Protein AF-A0A813E3N7-F1 (afdb_monomer)

Radius of gyration: 24.08 Å; Cα contacts (8 Å, |Δi|>4): 148; chains: 1; bounding box: 84×29×66 Å

InterPro domains:
  IPR002213 UDP-glucuronosyl/UDP-glucosyltransferase [PF00201] (11-100)
  IPR002213 UDP-glucuronosyl/UDP-glucosyltransferase [cd03784] (9-122)
  IPR050271 UDP-glycosyltransferase [PTHR48043] (10-117)

Secondary structure (DSSP, 8-state):
------GGG----S---HHHHHHSTT---EEE---HHHHHHHTTT--EEE---STTHHHHHHHHHHTTSEEE--GGG--HHHHHHHHHHHHH-HHHHHHHHHHHHHHHHT-HHHHHHHHHHHHHTT-----TT--TTSTTTHHHHHHH-S------------------

Solvent-accessible surface area (backbone atoms only — not comparable to full-atom values): 10375 Å² total; per-residue (Å²): 130,88,73,89,70,70,62,91,79,61,8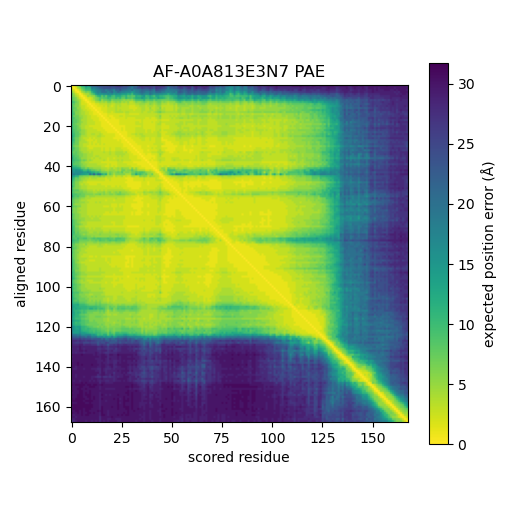4,90,69,98,75,73,70,56,71,67,53,61,70,36,84,83,58,69,63,46,79,41,48,27,52,68,66,61,49,61,59,39,28,65,44,33,22,36,41,26,38,40,82,60,80,67,12,49,62,44,38,52,52,34,38,77,61,43,26,30,49,76,49,57,62,93,71,66,44,75,64,60,51,51,54,52,50,52,47,58,73,68,42,64,62,21,40,52,36,9,38,54,48,28,54,55,55,64,69,66,50,57,68,68,47,51,52,50,54,50,51,31,60,76,71,70,44,83,74,76,73,80,84,65,69,84,83,46,88,79,54,60,65,54,58,68,72,74,56,84,81,80,82,78,74,86,75,83,77,80,79,76,85,78,79,91,79,136

Nearest PDB structures (foldseek):
  2o6l-assembly1_B  TM=9.716E-01  e=4.466E-08  Homo sapiens
  7yf5-assembly1_B  TM=9.693E-01  e=1.115E-07  Homo sapiens
  7yf5-assembly1_A  TM=9.691E-01  e=1.424E-07  Homo sapiens
  8h5d-assembly1_A  TM=9.158E-01  e=2.087E-06  Bacillus subtilis
  7vm0-assembly1_A  TM=8.581E-01  e=1.847E-06  Bacillus subtilis

Sequence (168 aa):
ALEVVDASRFHLVDWAPQKDILASPAVKAIVYHGGFNGICEALQAKPLLLVPIEGDQFVNADNAVMKGVALQVNRDRFSAHEVAEKMQRLLSEPRFAEAAKLMQESIMSTGGAPKSVQVIKASILGQSYAKSCLNPASPRWSAFWAYVSPRISCERRARKKTLVSPSN

Foldseek 3Di:
DPPPDDCVPDDDDPDDPLLVVLPDPPDAADEEQQDPVSVLSCLLQHAYEHEHDDDCSVVSQVVCVVLLQYDYDYPVPDDPVVVVVRVCCRRPPCSNSVSSNVSSVVVVVVVPPVVVVVVVVCVVVVNPDPPPPDPVPDPPCVVVCVVPDDDPPPDDDPPPPDDDDDDD

pLDDT: mean 78.33, std 23.19, range [29.25, 97.81]

Mean predicted aligned error: 12.87 Å

Organism: Polarella glacialis (NCBI:txid89957)

Structure (mmCIF, N/CA/C/O backbone):
data_AF-A0A813E3N7-F1
#
_entry.id   AF-A0A813E3N7-F1
#
loop_
_atom_site.group_PDB
_atom_site.id
_atom_site.type_symbol
_atom_site.label_atom_id
_atom_site.label_alt_id
_atom_site.label_comp_id
_atom_site.label_asym_id
_atom_site.label_entity_id
_atom_site.label_seq_id
_atom_site.pdbx_PDB_ins_code
_atom_site.Cartn_x
_atom_site.Cartn_y
_atom_site.Cartn_z
_atom_site.occupancy
_atom_site.B_iso_or_equiv
_atom_site.auth_seq_id
_atom_site.auth_comp_id
_atom_site.auth_asym_id
_atom_site.auth_atom_id
_atom_site.pdbx_PDB_model_num
ATOM 1 N N . ALA A 1 1 ? 22.614 -2.102 -20.299 1.00 41.25 1 ALA A N 1
ATOM 2 C CA . ALA A 1 1 ? 23.557 -2.618 -19.289 1.00 41.25 1 ALA A CA 1
ATOM 3 C C . ALA A 1 1 ? 22.907 -2.434 -17.926 1.00 41.25 1 ALA A C 1
ATOM 5 O O . ALA A 1 1 ? 22.287 -1.397 -17.732 1.00 41.25 1 ALA A O 1
ATOM 6 N N . LEU A 1 2 ? 22.962 -3.430 -17.038 1.00 51.44 2 LEU A N 1
ATOM 7 C CA . LEU A 1 2 ? 22.573 -3.228 -15.640 1.00 51.44 2 LEU A CA 1
ATOM 8 C C . LEU A 1 2 ? 23.611 -2.279 -15.036 1.00 51.44 2 LEU A C 1
ATOM 10 O O . LEU A 1 2 ? 24.783 -2.639 -14.946 1.00 51.44 2 LEU A O 1
ATOM 14 N N . GLU A 1 3 ? 23.211 -1.044 -14.743 1.00 66.75 3 GLU A N 1
ATOM 15 C CA . GLU A 1 3 ? 24.078 -0.090 -14.055 1.00 66.75 3 GLU A CA 1
ATOM 16 C C . GLU A 1 3 ? 24.463 -0.654 -12.685 1.00 66.75 3 GLU A C 1
ATOM 18 O O . GLU A 1 3 ? 23.649 -1.282 -12.004 1.00 66.75 3 GLU A O 1
ATOM 23 N N . VAL A 1 4 ? 25.720 -0.450 -12.287 1.00 66.81 4 VAL A N 1
ATOM 24 C CA . VAL A 1 4 ? 26.189 -0.813 -10.949 1.00 66.81 4 VAL A CA 1
ATOM 25 C C . VAL A 1 4 ? 25.469 0.094 -9.958 1.00 66.81 4 VAL A C 1
ATOM 27 O O . VAL A 1 4 ? 25.779 1.278 -9.847 1.00 66.81 4 VAL A O 1
ATOM 30 N N . VAL A 1 5 ? 24.468 -0.454 -9.272 1.00 73.94 5 VAL A N 1
ATOM 31 C CA . VAL A 1 5 ? 23.709 0.285 -8.266 1.00 73.94 5 VAL A CA 1
ATOM 32 C C . VAL A 1 5 ? 24.508 0.314 -6.966 1.00 73.94 5 VAL A C 1
ATOM 34 O O . VAL A 1 5 ? 25.021 -0.708 -6.515 1.00 73.94 5 VAL A O 1
ATOM 37 N N . ASP A 1 6 ? 24.615 1.494 -6.366 1.00 82.31 6 ASP A N 1
ATOM 38 C CA . ASP A 1 6 ? 25.269 1.709 -5.078 1.00 82.31 6 ASP A CA 1
ATOM 39 C C . ASP A 1 6 ? 24.575 0.893 -3.972 1.00 82.31 6 ASP A C 1
ATOM 41 O O . ASP A 1 6 ? 23.467 1.214 -3.533 1.00 82.31 6 ASP A O 1
ATOM 45 N N . ALA A 1 7 ? 25.240 -0.179 -3.532 1.00 79.25 7 ALA A N 1
ATOM 46 C CA . ALA A 1 7 ? 24.715 -1.127 -2.554 1.00 79.25 7 ALA A CA 1
ATOM 47 C C . ALA A 1 7 ? 24.421 -0.487 -1.187 1.00 79.25 7 ALA A C 1
ATOM 49 O O . ALA A 1 7 ? 23.589 -1.007 -0.449 1.00 79.25 7 ALA A O 1
ATOM 50 N N . SER A 1 8 ? 25.030 0.663 -0.862 1.00 86.69 8 SER A N 1
ATOM 51 C CA . SER A 1 8 ? 24.773 1.373 0.400 1.00 86.69 8 SER A CA 1
ATOM 52 C C . SER A 1 8 ? 23.343 1.917 0.518 1.00 86.69 8 SER A C 1
ATOM 54 O O . SER A 1 8 ? 22.912 2.299 1.603 1.00 86.69 8 SER A O 1
ATOM 56 N N . ARG A 1 9 ? 22.589 1.920 -0.591 1.00 86.56 9 ARG A N 1
ATOM 57 C CA . ARG A 1 9 ? 21.194 2.376 -0.674 1.00 86.56 9 ARG A CA 1
ATOM 58 C C . ARG A 1 9 ? 20.173 1.272 -0.412 1.00 86.56 9 ARG A C 1
ATOM 60 O O . ARG A 1 9 ? 18.981 1.567 -0.331 1.00 86.56 9 ARG A O 1
ATOM 67 N N . PHE A 1 10 ? 20.617 0.021 -0.298 1.00 89.94 10 PHE A N 1
ATOM 68 C CA . PHE A 1 10 ? 19.754 -1.129 -0.058 1.00 89.94 10 PHE A CA 1
ATOM 69 C C . PHE A 1 10 ? 20.068 -1.738 1.301 1.00 89.94 10 PHE A C 1
ATOM 71 O O . PHE A 1 10 ? 21.193 -2.144 1.579 1.00 89.94 10 PHE A O 1
ATOM 78 N N . HIS A 1 11 ? 19.040 -1.843 2.135 1.00 89.81 11 HIS A N 1
ATOM 79 C CA . HIS A 1 11 ? 19.134 -2.489 3.434 1.00 89.81 11 HIS A CA 1
ATOM 80 C C . HIS A 1 11 ? 18.275 -3.747 3.406 1.00 89.81 11 HIS A C 1
ATOM 82 O O . HIS A 1 11 ? 17.049 -3.660 3.325 1.00 89.81 11 HIS A O 1
ATOM 88 N N . LEU A 1 12 ? 18.921 -4.911 3.453 1.00 92.56 12 LEU A N 1
ATOM 89 C CA . LEU A 1 12 ? 18.239 -6.177 3.681 1.00 92.56 12 LEU A CA 1
ATOM 90 C C . LEU A 1 12 ? 18.219 -6.438 5.184 1.00 92.56 12 LEU A C 1
ATOM 92 O O . LEU A 1 12 ? 19.266 -6.456 5.828 1.00 92.56 12 LEU A O 1
ATOM 96 N N . VAL A 1 13 ? 17.023 -6.601 5.733 1.00 93.31 13 VAL A N 1
ATOM 97 C CA . VAL A 1 13 ? 16.802 -6.841 7.157 1.00 93.31 13 VAL A CA 1
ATOM 98 C C . VAL A 1 13 ? 15.780 -7.956 7.317 1.00 93.31 13 VAL A C 1
ATOM 100 O O . VAL A 1 13 ? 14.851 -8.055 6.516 1.00 93.31 13 VAL A O 1
ATOM 103 N N . ASP A 1 14 ? 15.925 -8.764 8.364 1.00 95.56 14 ASP A N 1
ATOM 104 C CA . ASP A 1 14 ? 14.958 -9.825 8.673 1.00 95.56 14 ASP A CA 1
ATOM 105 C C . ASP A 1 14 ? 13.611 -9.246 9.116 1.00 95.56 14 ASP A C 1
ATOM 107 O O . ASP A 1 14 ? 12.545 -9.799 8.843 1.00 95.56 14 ASP A O 1
ATOM 111 N N . TRP A 1 15 ? 13.659 -8.104 9.803 1.00 95.00 15 TRP A N 1
ATOM 112 C CA . TRP A 1 15 ? 12.485 -7.387 10.266 1.00 95.00 15 TRP A CA 1
ATOM 113 C C . TRP A 1 15 ? 12.738 -5.882 10.280 1.00 95.00 15 TRP A C 1
ATOM 115 O O . TRP A 1 15 ? 13.823 -5.421 10.637 1.00 95.00 15 TRP A O 1
ATOM 125 N N . ALA A 1 16 ? 11.713 -5.115 9.919 1.00 91.19 16 ALA A N 1
ATOM 126 C CA . ALA A 1 16 ? 11.739 -3.662 9.931 1.00 91.19 16 ALA A CA 1
ATOM 127 C C . ALA A 1 16 ? 10.503 -3.118 10.663 1.00 91.19 16 ALA A C 1
ATOM 129 O O . ALA A 1 16 ? 9.407 -3.658 10.473 1.00 91.19 16 ALA A O 1
ATOM 130 N N . PRO A 1 17 ? 10.627 -2.024 11.438 1.00 91.75 17 PRO A N 1
ATOM 131 C CA . PRO A 1 17 ? 9.487 -1.361 12.062 1.00 91.75 17 PRO A CA 1
ATOM 132 C C . PRO A 1 17 ? 8.677 -0.608 10.998 1.00 91.75 17 PRO A C 1
ATOM 134 O O . PRO A 1 17 ? 8.778 0.610 10.855 1.00 91.75 17 PRO A O 1
ATOM 137 N N . GLN A 1 18 ? 7.882 -1.350 10.215 1.00 89.75 18 GLN A N 1
ATOM 138 C CA . GLN A 1 18 ? 7.173 -0.850 9.032 1.00 89.75 18 GLN A CA 1
ATOM 139 C C . GLN A 1 18 ? 6.410 0.440 9.339 1.00 89.75 18 GLN A C 1
ATOM 141 O O . GLN A 1 18 ? 6.600 1.438 8.655 1.00 89.75 18 GLN A O 1
ATOM 146 N N . LYS A 1 19 ? 5.612 0.460 10.408 1.00 88.88 19 LYS A N 1
ATOM 147 C CA . LYS A 1 19 ? 4.823 1.632 10.799 1.00 88.88 19 LYS A CA 1
ATOM 148 C C . LYS A 1 19 ? 5.671 2.897 11.002 1.00 88.88 19 LYS A C 1
ATOM 150 O O . LYS A 1 19 ? 5.279 3.962 10.530 1.00 88.88 19 LYS A O 1
ATOM 155 N N . ASP A 1 20 ? 6.828 2.779 11.648 1.00 90.56 20 ASP A N 1
ATOM 156 C CA . ASP A 1 20 ? 7.712 3.920 11.922 1.00 90.56 20 ASP A CA 1
ATOM 157 C C . ASP A 1 20 ? 8.407 4.401 10.644 1.00 90.56 20 ASP A C 1
ATOM 159 O O . ASP A 1 20 ? 8.529 5.603 10.401 1.00 90.56 20 ASP A O 1
ATOM 163 N N . ILE A 1 21 ? 8.789 3.465 9.771 1.00 91.38 21 ILE A N 1
ATOM 164 C CA . ILE A 1 21 ? 9.332 3.778 8.445 1.00 91.38 21 ILE A CA 1
ATOM 165 C C . ILE A 1 21 ? 8.287 4.526 7.613 1.00 91.38 21 ILE A C 1
ATOM 167 O O . ILE A 1 21 ? 8.593 5.558 7.019 1.00 91.38 21 ILE A O 1
ATOM 171 N N . LEU A 1 22 ? 7.040 4.052 7.603 1.00 90.25 22 LEU A N 1
ATOM 172 C CA . LEU A 1 22 ? 5.950 4.662 6.840 1.00 90.25 22 LEU A CA 1
ATOM 173 C C . LEU A 1 22 ? 5.536 6.039 7.369 1.00 90.25 22 LEU A C 1
ATOM 175 O O . LEU A 1 22 ? 5.117 6.887 6.577 1.00 90.25 22 LEU A O 1
ATOM 179 N N . ALA A 1 23 ? 5.713 6.289 8.668 1.00 88.88 23 ALA A N 1
ATOM 180 C CA . ALA A 1 23 ? 5.512 7.605 9.269 1.00 88.88 23 ALA A CA 1
ATOM 181 C C . ALA A 1 23 ? 6.528 8.647 8.764 1.00 88.88 23 ALA A C 1
ATOM 183 O O . ALA A 1 23 ? 6.273 9.852 8.841 1.00 88.88 23 ALA A O 1
ATOM 184 N N . SER A 1 24 ? 7.664 8.214 8.207 1.00 90.44 24 SER A N 1
ATOM 185 C CA . SER A 1 24 ? 8.668 9.127 7.674 1.00 90.44 24 SER A CA 1
ATOM 186 C C . SER A 1 24 ? 8.169 9.880 6.425 1.00 90.44 24 SER A C 1
ATOM 188 O O . SER A 1 24 ? 7.657 9.279 5.468 1.00 90.44 24 SER A O 1
ATOM 190 N N . PRO A 1 25 ? 8.379 11.208 6.341 1.00 89.44 25 PRO A N 1
ATOM 191 C CA . PRO A 1 25 ? 8.085 11.980 5.133 1.00 89.44 25 PRO A CA 1
ATOM 192 C C . PRO A 1 25 ? 9.021 11.635 3.961 1.00 89.44 25 PRO A C 1
ATOM 194 O O . PRO A 1 25 ? 8.712 11.977 2.812 1.00 89.44 25 PRO A O 1
ATOM 197 N N . ALA A 1 26 ? 10.145 10.958 4.232 1.00 91.12 26 ALA A N 1
ATOM 198 C CA . ALA A 1 26 ? 11.090 10.505 3.216 1.00 91.12 26 ALA A CA 1
ATOM 199 C C . ALA A 1 26 ? 10.521 9.365 2.357 1.00 91.12 26 ALA A C 1
ATOM 201 O O . ALA A 1 26 ? 10.832 9.289 1.170 1.00 91.12 26 ALA A O 1
ATOM 202 N N . VAL A 1 27 ? 9.638 8.526 2.911 1.00 92.19 27 VAL A N 1
ATOM 203 C CA . VAL A 1 27 ? 8.974 7.460 2.149 1.00 92.19 27 VAL A CA 1
ATOM 204 C C . VAL A 1 27 ? 7.966 8.080 1.187 1.00 92.19 27 VAL A C 1
ATOM 206 O O . VAL A 1 27 ? 7.102 8.857 1.600 1.00 92.19 27 VAL A O 1
ATOM 209 N N . LYS A 1 28 ? 8.073 7.753 -0.103 1.00 91.81 28 LYS A N 1
ATOM 210 C CA . LYS A 1 28 ? 7.201 8.307 -1.155 1.00 91.81 28 LYS A CA 1
ATOM 211 C C . LYS A 1 28 ? 6.226 7.296 -1.742 1.00 91.81 28 LYS A C 1
ATOM 213 O O . LYS A 1 28 ? 5.142 7.687 -2.150 1.00 91.81 28 LYS A O 1
ATOM 218 N N . ALA A 1 29 ? 6.594 6.024 -1.759 1.00 92.94 29 ALA A N 1
ATOM 219 C CA . ALA A 1 29 ? 5.772 4.925 -2.242 1.00 92.94 29 ALA A CA 1
ATOM 220 C C . ALA A 1 29 ? 6.268 3.620 -1.613 1.00 92.94 29 ALA A C 1
ATOM 222 O O . ALA A 1 29 ? 7.377 3.573 -1.073 1.00 92.94 29 ALA A O 1
ATOM 223 N N . ILE A 1 30 ? 5.446 2.576 -1.682 1.00 93.69 30 ILE A N 1
ATOM 224 C CA . ILE A 1 30 ? 5.754 1.262 -1.111 1.00 93.69 30 ILE A CA 1
ATOM 225 C C . ILE A 1 30 ? 5.485 0.199 -2.169 1.00 93.69 30 ILE A C 1
ATOM 227 O O . ILE A 1 30 ? 4.424 0.207 -2.791 1.00 93.69 30 ILE A O 1
ATOM 231 N N . VAL A 1 31 ? 6.418 -0.737 -2.332 1.00 94.88 31 VAL A N 1
ATOM 232 C CA . VAL A 1 31 ? 6.186 -1.976 -3.084 1.00 94.88 31 VAL A CA 1
ATOM 233 C C . VAL A 1 31 ? 5.791 -3.062 -2.087 1.00 94.88 31 VAL A C 1
ATOM 235 O O . VAL A 1 31 ? 6.511 -3.282 -1.115 1.00 94.88 31 VAL A O 1
ATOM 238 N N . TYR A 1 32 ? 4.640 -3.707 -2.275 1.00 94.81 32 TYR A N 1
ATOM 239 C CA . TYR A 1 32 ? 4.074 -4.598 -1.261 1.00 94.81 32 TYR A CA 1
ATOM 240 C C . TYR A 1 32 ? 3.276 -5.759 -1.848 1.00 94.81 32 TYR A C 1
ATOM 242 O O . TYR A 1 32 ? 2.647 -5.631 -2.888 1.00 94.81 32 TYR A O 1
ATOM 250 N N . HIS A 1 33 ? 3.232 -6.889 -1.147 1.00 94.94 33 HIS A N 1
ATOM 251 C CA . HIS A 1 33 ? 2.519 -8.083 -1.611 1.00 94.94 33 HIS A CA 1
ATOM 252 C C . HIS A 1 33 ? 0.982 -7.977 -1.575 1.00 94.94 33 HIS A C 1
ATOM 254 O O . HIS A 1 33 ? 0.301 -8.773 -2.198 1.00 94.94 33 HIS A O 1
ATOM 260 N N . GLY A 1 34 ? 0.408 -7.004 -0.862 1.00 93.19 34 GLY A N 1
ATOM 261 C CA . GLY A 1 34 ? -1.046 -6.793 -0.833 1.00 93.19 34 GLY A CA 1
ATOM 262 C C . GLY A 1 34 ? -1.793 -7.427 0.347 1.00 93.19 34 GLY A C 1
ATOM 263 O O . GLY A 1 34 ? -3.018 -7.529 0.311 1.00 93.19 34 GLY A O 1
ATOM 264 N N . GLY A 1 35 ? -1.094 -7.814 1.418 1.00 94.56 35 GLY A N 1
ATOM 265 C CA . GLY A 1 35 ? -1.742 -8.156 2.687 1.00 94.56 35 GLY A CA 1
ATOM 266 C C . GLY A 1 35 ? -2.564 -6.984 3.250 1.00 94.56 35 GLY A C 1
ATOM 267 O O . GLY A 1 35 ? -2.133 -5.829 3.223 1.00 94.56 35 GLY A O 1
ATOM 268 N N . PHE A 1 36 ? -3.754 -7.260 3.786 1.00 91.50 36 PHE A N 1
ATOM 269 C CA . PHE A 1 36 ? -4.702 -6.203 4.161 1.00 91.50 36 PHE A CA 1
ATOM 270 C C . PHE A 1 36 ? -4.164 -5.232 5.228 1.00 91.50 36 PHE A C 1
ATOM 272 O O . PHE A 1 36 ? -4.350 -4.019 5.114 1.00 91.50 36 PHE A O 1
ATOM 279 N N . ASN A 1 37 ? -3.443 -5.741 6.232 1.00 89.75 37 ASN A N 1
ATOM 280 C CA . ASN A 1 37 ? -2.884 -4.913 7.307 1.00 89.75 37 ASN A CA 1
ATOM 281 C C . ASN A 1 37 ? -1.852 -3.913 6.777 1.00 89.75 37 ASN A C 1
ATOM 283 O O . ASN A 1 37 ? -1.942 -2.725 7.073 1.00 89.75 37 ASN A O 1
ATOM 287 N N . GLY A 1 38 ? -0.915 -4.369 5.940 1.00 88.00 38 GLY A N 1
ATOM 288 C CA . GLY A 1 38 ? 0.088 -3.477 5.363 1.00 88.00 38 GLY A CA 1
ATOM 289 C C . GLY A 1 38 ? -0.505 -2.484 4.371 1.00 88.00 38 GLY A C 1
ATOM 290 O O . GLY A 1 38 ? -0.056 -1.346 4.332 1.00 88.00 38 GLY A O 1
ATOM 291 N N . ILE A 1 39 ? -1.565 -2.854 3.641 1.00 91.19 39 ILE A N 1
ATOM 292 C CA . ILE A 1 39 ? -2.338 -1.885 2.852 1.00 91.19 39 ILE A CA 1
ATOM 293 C C . ILE A 1 39 ? -2.943 -0.816 3.771 1.00 91.19 39 ILE A C 1
ATOM 295 O O . ILE A 1 39 ? -2.786 0.367 3.495 1.00 91.19 39 ILE A O 1
ATOM 299 N N . CYS A 1 40 ? -3.585 -1.193 4.880 1.00 88.81 40 CYS A N 1
ATOM 300 C CA . CYS A 1 40 ? -4.155 -0.228 5.828 1.00 88.81 40 CYS A CA 1
ATOM 301 C C . CYS A 1 40 ? -3.097 0.701 6.447 1.00 88.81 40 CYS A C 1
ATOM 303 O O . CYS A 1 40 ? -3.362 1.883 6.659 1.00 88.81 40 CYS A O 1
ATOM 305 N N . GLU A 1 41 ? -1.901 0.185 6.732 1.00 87.38 41 GLU A N 1
ATOM 306 C CA . GLU A 1 41 ? -0.777 0.978 7.237 1.00 87.38 41 GLU A CA 1
ATOM 307 C C . GLU A 1 41 ? -0.200 1.913 6.167 1.00 87.38 41 GLU A C 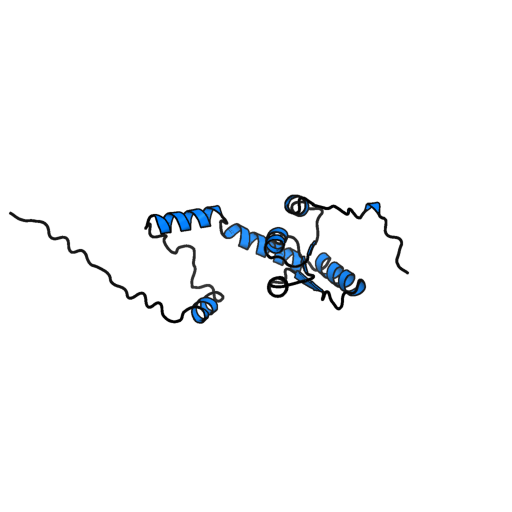1
ATOM 309 O O . GLU A 1 41 ? 0.001 3.094 6.431 1.00 87.38 41 GLU A O 1
ATOM 314 N N . ALA A 1 42 ? 0.002 1.422 4.945 1.00 83.44 42 ALA A N 1
ATOM 315 C CA . ALA A 1 42 ? 0.465 2.206 3.801 1.00 83.44 42 ALA A CA 1
ATOM 316 C C . ALA A 1 42 ? -0.495 3.335 3.425 1.00 83.44 42 ALA A C 1
ATOM 318 O O . ALA A 1 42 ? -0.078 4.459 3.140 1.00 83.44 42 ALA A O 1
ATOM 319 N N . LEU A 1 43 ? -1.795 3.052 3.502 1.00 80.06 43 LEU A N 1
ATOM 320 C CA . LEU A 1 43 ? -2.865 4.017 3.291 1.00 80.06 43 LEU A CA 1
ATOM 321 C C . LEU A 1 43 ? -2.906 5.126 4.341 1.00 80.06 43 LEU A C 1
ATOM 323 O O . LEU A 1 43 ? -3.728 6.028 4.222 1.00 80.06 43 LEU A O 1
ATOM 327 N N . GLN A 1 44 ? -1.977 5.157 5.298 1.00 72.75 44 GLN A N 1
ATOM 328 C CA . GLN A 1 44 ? -1.639 6.357 6.063 1.00 72.75 44 GLN A CA 1
ATOM 329 C C . GLN A 1 44 ? -0.856 7.383 5.208 1.00 72.75 44 GLN A C 1
ATOM 331 O O . GLN A 1 44 ? 0.109 7.984 5.674 1.00 72.75 44 GLN A O 1
ATOM 336 N N . ALA A 1 45 ? -1.337 7.620 3.980 1.00 72.81 45 ALA A N 1
ATOM 337 C CA . ALA A 1 45 ? -0.902 8.604 2.983 1.00 72.81 45 ALA A CA 1
ATOM 338 C C . ALA A 1 45 ? 0.246 8.235 2.023 1.00 72.81 45 ALA A C 1
ATOM 340 O O . ALA A 1 45 ? 0.843 9.141 1.437 1.00 72.81 45 ALA A O 1
ATOM 341 N N . LYS A 1 46 ? 0.549 6.951 1.791 1.00 89.94 46 LYS A N 1
ATOM 342 C CA . LYS A 1 46 ? 1.516 6.541 0.754 1.00 89.94 46 LYS A CA 1
ATOM 343 C C . LYS A 1 46 ? 0.839 5.708 -0.346 1.00 89.94 46 LYS A C 1
ATOM 345 O O . LYS A 1 46 ? 0.093 4.783 -0.027 1.00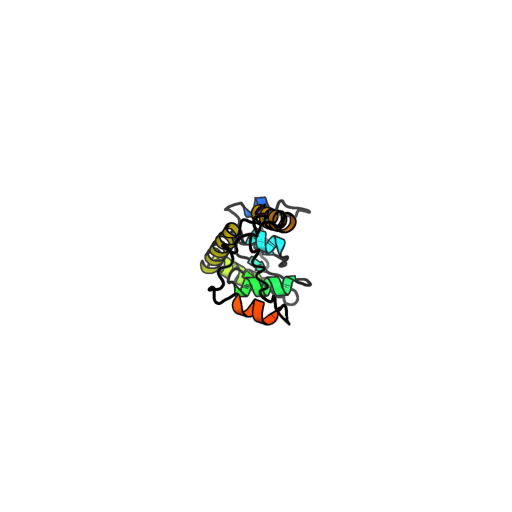 89.94 46 LYS A O 1
ATOM 350 N N . PRO A 1 47 ? 1.094 5.999 -1.633 1.00 94.56 47 PRO A N 1
ATOM 351 C CA . PRO A 1 47 ? 0.625 5.160 -2.725 1.00 94.56 47 PRO A CA 1
ATOM 352 C C . PRO A 1 47 ? 1.395 3.831 -2.804 1.00 94.56 47 PRO A C 1
ATOM 354 O O . PRO A 1 47 ? 2.527 3.710 -2.323 1.00 94.56 47 PRO A O 1
ATOM 357 N N . LEU A 1 48 ? 0.767 2.834 -3.430 1.00 96.12 48 LEU A N 1
ATOM 358 C CA . LEU A 1 48 ? 1.202 1.435 -3.406 1.00 96.12 48 LEU A CA 1
ATOM 359 C C . LEU A 1 48 ? 1.507 0.884 -4.806 1.00 96.12 48 LEU A C 1
ATOM 361 O O . LEU A 1 48 ? 0.718 1.042 -5.735 1.00 96.12 48 LEU A O 1
ATOM 365 N N . LEU A 1 49 ? 2.609 0.148 -4.936 1.00 97.25 49 LEU A N 1
ATOM 366 C CA . LEU A 1 49 ? 2.817 -0.809 -6.019 1.00 97.25 49 LEU A CA 1
ATOM 367 C C . LEU A 1 49 ? 2.612 -2.217 -5.466 1.00 97.25 49 LEU A C 1
ATOM 369 O O . LEU A 1 49 ? 3.395 -2.689 -4.645 1.00 97.25 49 LEU A O 1
ATOM 373 N N . LEU A 1 50 ? 1.552 -2.885 -5.896 1.00 97.31 50 LEU A N 1
ATOM 374 C CA . LEU A 1 50 ? 1.164 -4.180 -5.361 1.00 97.31 50 LEU A CA 1
ATOM 375 C C . LEU A 1 50 ? 1.684 -5.324 -6.227 1.00 97.31 50 LEU A C 1
ATOM 377 O O . LEU A 1 50 ? 1.558 -5.293 -7.448 1.00 97.31 50 LEU A O 1
ATOM 381 N N . VAL A 1 51 ? 2.243 -6.346 -5.583 1.00 97.12 51 VAL A N 1
ATOM 382 C CA . VAL A 1 51 ? 2.726 -7.580 -6.217 1.00 97.12 51 VAL A CA 1
ATOM 383 C C . VAL A 1 51 ? 2.081 -8.781 -5.514 1.00 97.12 51 VAL A C 1
ATOM 385 O O . VAL A 1 51 ? 2.731 -9.417 -4.684 1.00 97.12 51 VAL A O 1
ATOM 388 N N . PRO A 1 52 ? 0.792 -9.069 -5.780 1.00 96.56 52 PRO A N 1
ATOM 389 C CA . PRO A 1 52 ? 0.078 -10.176 -5.149 1.00 96.56 52 PRO A CA 1
ATOM 390 C C . PRO A 1 52 ? 0.774 -11.519 -5.350 1.00 96.56 52 PRO A C 1
ATOM 392 O O . PRO A 1 52 ? 1.239 -11.830 -6.449 1.00 96.56 52 PRO A O 1
ATOM 395 N N . ILE A 1 53 ? 0.833 -12.316 -4.284 1.00 94.69 53 ILE A N 1
ATOM 396 C CA . ILE A 1 53 ? 1.476 -13.634 -4.277 1.00 94.69 53 ILE A CA 1
ATOM 397 C C . ILE A 1 53 ? 0.429 -14.733 -4.096 1.00 94.69 53 ILE A C 1
ATOM 399 O O . ILE A 1 53 ? 0.469 -15.727 -4.821 1.00 94.69 53 ILE A O 1
ATOM 403 N N . GLU A 1 54 ? -0.492 -14.562 -3.146 1.00 92.88 54 GLU A N 1
ATOM 404 C CA . GLU A 1 54 ? -1.393 -15.626 -2.697 1.00 92.88 54 GLU A CA 1
ATOM 405 C C . GLU A 1 54 ? -2.722 -15.096 -2.132 1.00 92.88 54 GLU A C 1
ATOM 407 O O . GLU A 1 54 ? -2.783 -14.027 -1.527 1.00 92.88 54 GLU A O 1
ATOM 412 N N . GLY A 1 55 ? -3.784 -15.894 -2.275 1.00 94.94 55 GLY A N 1
ATOM 413 C CA . GLY A 1 55 ? -4.984 -15.781 -1.448 1.00 94.94 55 GLY A CA 1
ATOM 414 C C . GLY A 1 55 ? -5.757 -14.476 -1.632 1.00 94.94 55 GLY A C 1
ATOM 415 O O . GLY A 1 55 ? -6.118 -14.092 -2.744 1.00 94.94 55 GLY A O 1
ATOM 416 N N . ASP A 1 56 ? -6.049 -13.802 -0.524 1.00 95.50 56 ASP A N 1
ATOM 417 C CA . ASP A 1 56 ? -6.833 -12.564 -0.492 1.00 95.50 56 ASP A CA 1
ATOM 418 C C . ASP A 1 56 ? -6.072 -11.346 -1.043 1.00 95.50 56 ASP A C 1
ATOM 420 O O . ASP A 1 56 ? -6.685 -10.326 -1.366 1.00 95.50 56 ASP A O 1
ATOM 424 N N . GLN A 1 57 ? -4.752 -11.453 -1.219 1.00 96.75 57 GLN A N 1
ATOM 425 C CA . GLN A 1 57 ? -3.895 -10.372 -1.710 1.00 96.75 57 GLN A CA 1
ATOM 426 C C . GLN A 1 57 ? -4.321 -9.871 -3.093 1.00 96.75 57 GLN A C 1
ATOM 428 O O . GLN A 1 57 ? -4.241 -8.672 -3.358 1.00 96.75 57 GLN A O 1
ATOM 433 N N . PHE A 1 58 ? -4.819 -10.760 -3.958 1.00 96.69 58 PHE A N 1
ATOM 434 C CA . PHE A 1 58 ? -5.325 -10.395 -5.284 1.00 96.69 58 PHE A CA 1
ATOM 435 C C . PHE A 1 58 ? -6.556 -9.487 -5.182 1.00 96.69 58 PHE A C 1
ATOM 437 O O . PHE A 1 58 ? -6.590 -8.410 -5.771 1.00 96.69 58 PHE A O 1
ATOM 444 N N . VAL A 1 59 ? -7.528 -9.867 -4.348 1.00 97.38 59 VAL A N 1
ATOM 445 C CA . VAL A 1 59 ? -8.751 -9.081 -4.121 1.00 97.38 59 VAL A CA 1
ATOM 446 C C . VAL A 1 59 ? -8.423 -7.747 -3.452 1.00 97.38 59 VAL A C 1
ATOM 448 O O . VAL A 1 59 ? -8.981 -6.706 -3.806 1.00 97.38 59 VAL A O 1
ATOM 451 N N . ASN A 1 60 ? -7.501 -7.751 -2.492 1.00 96.50 60 ASN A N 1
ATOM 452 C CA . ASN A 1 60 ? -7.039 -6.533 -1.839 1.00 96.50 60 ASN A CA 1
ATOM 453 C C . ASN A 1 60 ? -6.359 -5.584 -2.838 1.00 96.50 60 ASN A C 1
ATOM 455 O O . ASN A 1 60 ? -6.603 -4.375 -2.795 1.00 96.50 60 ASN A O 1
ATOM 459 N N . ALA A 1 61 ? -5.556 -6.121 -3.760 1.00 96.69 61 ALA A N 1
ATOM 460 C CA . ALA A 1 61 ? -4.895 -5.334 -4.789 1.00 96.69 61 ALA A CA 1
ATOM 461 C C . ALA A 1 61 ? -5.869 -4.746 -5.806 1.00 96.69 61 ALA A C 1
ATOM 463 O O . ALA A 1 61 ? -5.813 -3.540 -6.052 1.00 96.69 61 ALA A O 1
ATOM 464 N N . ASP A 1 62 ? -6.817 -5.536 -6.306 1.00 97.31 62 ASP A N 1
ATOM 465 C CA . ASP A 1 62 ? -7.862 -5.039 -7.201 1.00 97.31 62 ASP A CA 1
ATOM 466 C C . ASP A 1 62 ? -8.673 -3.924 -6.531 1.00 97.31 62 ASP A C 1
ATOM 468 O O . ASP A 1 62 ? -8.919 -2.875 -7.127 1.00 97.31 62 ASP A O 1
ATOM 472 N N . ASN A 1 63 ? -9.025 -4.091 -5.252 1.00 95.94 63 ASN A N 1
ATOM 473 C CA . ASN A 1 63 ? -9.699 -3.050 -4.481 1.00 95.94 63 ASN A CA 1
ATOM 474 C C . ASN A 1 63 ? -8.860 -1.774 -4.363 1.00 95.94 63 ASN A C 1
ATOM 476 O O . ASN A 1 63 ? -9.392 -0.679 -4.553 1.00 95.94 63 ASN A O 1
ATOM 480 N N . ALA A 1 64 ? -7.564 -1.885 -4.079 1.00 95.56 64 ALA A N 1
ATOM 481 C CA . ALA A 1 64 ? -6.671 -0.734 -3.997 1.00 95.56 64 ALA A CA 1
ATOM 482 C C . ALA A 1 64 ? -6.526 -0.019 -5.358 1.00 95.56 64 ALA A C 1
ATOM 484 O O . ALA A 1 64 ? -6.613 1.210 -5.433 1.00 95.56 64 ALA A O 1
ATOM 485 N N . VAL A 1 65 ? -6.400 -0.772 -6.453 1.00 96.94 65 VAL A N 1
ATOM 486 C CA . VAL A 1 65 ? -6.348 -0.225 -7.818 1.00 96.94 65 VAL A CA 1
ATOM 487 C C . VAL A 1 65 ? -7.660 0.481 -8.172 1.00 96.94 65 VAL A C 1
ATOM 489 O O . VAL A 1 65 ? -7.638 1.630 -8.612 1.00 96.94 65 VAL A 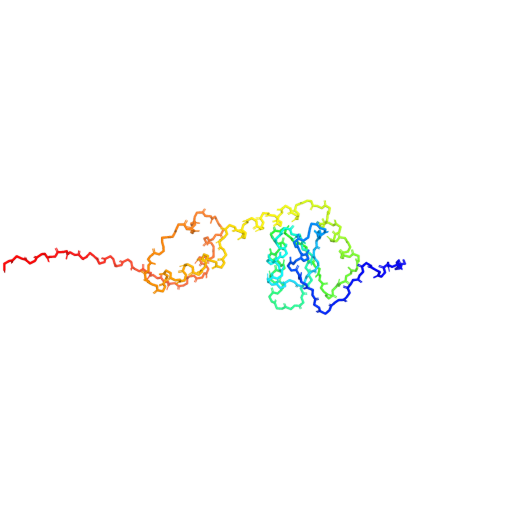O 1
ATOM 492 N N . MET A 1 66 ? -8.814 -0.137 -7.897 1.00 96.75 66 MET A N 1
ATOM 493 C CA . MET A 1 66 ? -10.137 0.467 -8.122 1.00 96.75 66 MET A CA 1
ATOM 494 C C . MET A 1 66 ? -10.351 1.763 -7.331 1.00 96.75 66 MET A C 1
ATOM 496 O O . MET A 1 66 ? -11.140 2.619 -7.729 1.00 96.75 66 MET A O 1
ATOM 500 N N . LYS A 1 67 ? -9.679 1.915 -6.187 1.00 94.00 67 LYS A N 1
ATOM 501 C CA . LYS A 1 67 ? -9.727 3.127 -5.357 1.00 94.00 67 LYS A CA 1
ATOM 502 C C . LYS A 1 67 ? -8.723 4.193 -5.797 1.00 94.00 67 LYS A C 1
ATOM 504 O O . LYS A 1 67 ? -8.736 5.278 -5.226 1.00 94.00 67 LYS A O 1
ATOM 509 N N . GLY A 1 68 ? -7.880 3.904 -6.789 1.00 95.31 68 GLY A N 1
ATOM 510 C CA . GLY A 1 68 ? -6.881 4.835 -7.309 1.00 95.31 68 GLY A CA 1
ATOM 511 C C . GLY A 1 68 ? -5.698 5.071 -6.370 1.00 95.31 68 GLY A C 1
ATOM 512 O O . GLY A 1 68 ? -4.979 6.045 -6.549 1.00 95.31 68 GLY A O 1
ATOM 513 N N . VAL A 1 69 ? -5.492 4.204 -5.375 1.00 95.50 69 VAL A N 1
ATOM 514 C CA . VAL A 1 69 ? -4.394 4.317 -4.392 1.00 95.50 69 VAL A CA 1
ATOM 515 C C . VAL A 1 69 ? -3.185 3.451 -4.755 1.00 95.50 69 VAL A C 1
ATOM 517 O O . VAL A 1 69 ? -2.135 3.554 -4.119 1.00 95.50 69 VAL A O 1
ATOM 520 N N . ALA A 1 70 ? -3.332 2.581 -5.759 1.00 97.00 70 ALA A N 1
ATOM 521 C CA . ALA A 1 70 ? -2.316 1.612 -6.126 1.00 97.00 70 ALA A CA 1
ATOM 522 C C . ALA A 1 70 ? -2.237 1.346 -7.633 1.00 97.00 70 ALA A C 1
ATOM 524 O O . ALA A 1 70 ? -3.213 1.507 -8.369 1.00 97.00 70 ALA A O 1
ATOM 525 N N . LEU A 1 71 ? -1.076 0.851 -8.059 1.00 97.75 71 LEU A N 1
ATOM 526 C CA . LEU A 1 71 ? -0.895 0.070 -9.282 1.00 97.75 71 LEU A CA 1
ATOM 527 C C . LEU A 1 71 ? -0.527 -1.363 -8.890 1.00 97.75 71 LEU A C 1
ATOM 529 O O . LEU A 1 71 ? -0.014 -1.586 -7.798 1.00 97.75 71 LEU A O 1
ATOM 533 N N . GLN A 1 72 ? -0.754 -2.332 -9.775 1.00 96.75 72 GLN A N 1
ATOM 534 C CA . GLN A 1 72 ? -0.394 -3.732 -9.529 1.00 96.75 72 GLN A CA 1
ATOM 535 C C . GLN A 1 72 ? 0.527 -4.285 -10.609 1.00 96.75 72 GLN A C 1
ATOM 537 O O . GLN A 1 72 ? 0.389 -3.895 -11.766 1.00 96.75 72 GLN A O 1
ATOM 542 N N . VAL A 1 73 ? 1.432 -5.195 -10.256 1.00 96.69 73 VAL A N 1
ATOM 543 C CA . VAL A 1 73 ? 2.334 -5.925 -11.163 1.00 96.69 73 VAL A CA 1
ATOM 544 C C . VAL A 1 73 ? 2.069 -7.416 -11.024 1.00 96.69 73 VAL A C 1
ATOM 546 O O . VAL A 1 73 ? 1.879 -7.925 -9.920 1.00 96.69 73 VAL A O 1
ATOM 549 N N . ASN A 1 74 ? 2.060 -8.124 -12.152 1.00 94.12 74 ASN A N 1
ATOM 550 C CA . ASN A 1 74 ? 1.899 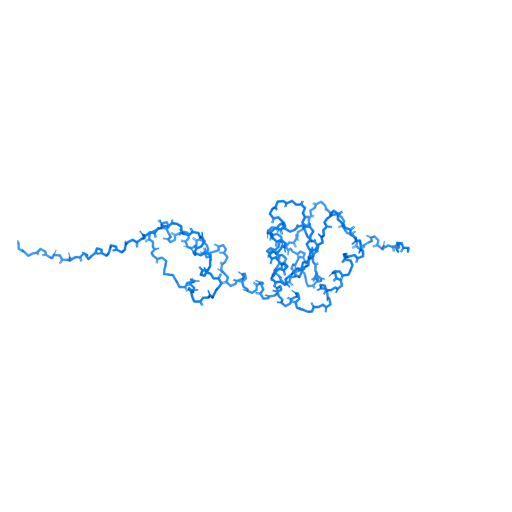-9.570 -12.152 1.00 94.12 74 ASN A CA 1
ATOM 551 C C . ASN A 1 74 ? 3.229 -10.237 -11.767 1.00 94.12 74 ASN A C 1
ATOM 553 O O . ASN A 1 74 ? 4.230 -10.073 -12.463 1.00 94.12 74 ASN A O 1
ATOM 557 N N . ARG A 1 75 ? 3.228 -11.013 -10.679 1.00 92.06 75 ARG A N 1
ATOM 558 C CA . ARG A 1 75 ? 4.412 -11.728 -10.180 1.00 92.06 75 ARG A CA 1
ATOM 559 C C . ARG A 1 75 ? 5.007 -12.692 -11.214 1.00 92.06 75 ARG A C 1
ATOM 561 O O . ARG A 1 75 ? 6.221 -12.756 -11.355 1.00 92.06 75 ARG A O 1
ATOM 568 N N . ASP A 1 76 ? 4.169 -13.424 -11.943 1.00 91.38 76 ASP A N 1
ATOM 569 C CA . ASP A 1 76 ? 4.608 -14.446 -12.905 1.00 91.38 76 ASP A CA 1
ATOM 570 C C . ASP A 1 76 ? 5.109 -13.836 -14.225 1.00 91.38 76 ASP A C 1
ATOM 572 O O . ASP A 1 76 ? 5.778 -14.501 -15.013 1.00 91.38 76 ASP A O 1
ATOM 576 N N . ARG A 1 77 ? 4.800 -12.558 -14.470 1.00 90.12 77 ARG A N 1
ATOM 577 C CA . ARG A 1 77 ? 5.278 -11.775 -15.621 1.00 90.12 77 ARG A CA 1
ATOM 578 C C . ARG A 1 77 ? 6.097 -10.565 -15.179 1.00 90.12 77 ARG A C 1
ATOM 580 O O . ARG A 1 77 ? 6.043 -9.515 -15.812 1.00 90.12 77 ARG A O 1
ATOM 587 N N . PHE A 1 78 ? 6.837 -10.714 -14.085 1.00 88.00 78 PHE A N 1
ATOM 588 C CA . PHE A 1 78 ? 7.578 -9.617 -13.482 1.00 88.00 78 PHE A CA 1
ATOM 589 C C . PHE A 1 78 ? 8.650 -9.069 -14.431 1.00 88.00 78 PHE A C 1
ATOM 591 O O . PHE A 1 78 ? 9.496 -9.807 -14.937 1.00 88.00 78 PHE A O 1
ATOM 598 N N . SER A 1 79 ? 8.643 -7.753 -14.631 1.00 93.12 79 SER A N 1
ATOM 599 C CA . SER A 1 79 ? 9.632 -7.046 -15.440 1.00 93.12 79 SER A CA 1
ATOM 600 C C . SER A 1 79 ? 10.152 -5.825 -14.696 1.00 93.12 79 SER A C 1
ATOM 602 O O . SER A 1 79 ? 9.378 -4.985 -14.238 1.00 93.12 79 SER A O 1
ATOM 604 N N . ALA A 1 80 ? 11.479 -5.682 -14.631 1.00 92.06 80 ALA A N 1
ATOM 605 C CA . ALA A 1 80 ? 12.112 -4.493 -14.060 1.00 92.06 80 ALA A CA 1
ATOM 606 C C . ALA A 1 80 ? 11.666 -3.208 -14.779 1.00 92.06 80 ALA A C 1
ATOM 608 O O . ALA A 1 80 ? 11.495 -2.172 -14.141 1.00 92.06 80 ALA A O 1
ATOM 609 N N . HIS A 1 81 ? 11.424 -3.290 -16.092 1.00 93.81 81 HIS A N 1
ATOM 610 C CA . HIS A 1 81 ? 10.921 -2.170 -16.881 1.00 93.81 81 HIS A CA 1
ATOM 611 C C . HIS A 1 81 ? 9.499 -1.774 -16.463 1.00 93.81 81 HIS A C 1
ATOM 613 O O . HIS A 1 81 ? 9.243 -0.602 -16.208 1.00 93.81 81 HIS A O 1
ATOM 619 N N . GLU A 1 82 ? 8.602 -2.753 -16.312 1.00 95.06 82 GLU A N 1
ATOM 620 C CA . GLU A 1 82 ? 7.221 -2.512 -15.875 1.00 95.06 82 GLU A CA 1
ATOM 621 C C . GLU A 1 8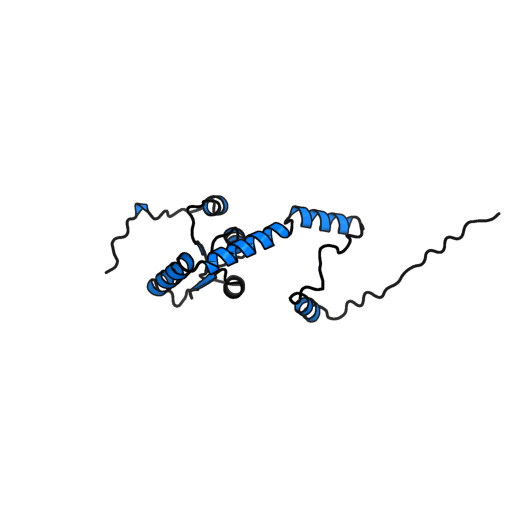2 ? 7.173 -1.910 -14.463 1.00 95.06 82 GLU A C 1
ATOM 623 O O . GLU A 1 82 ? 6.405 -0.984 -14.199 1.00 95.06 82 GLU A O 1
ATOM 628 N N . VAL A 1 83 ? 8.014 -2.408 -13.551 1.00 95.44 83 VAL A N 1
ATOM 629 C CA . VAL A 1 83 ? 8.127 -1.864 -12.192 1.00 95.44 83 VAL A CA 1
ATOM 630 C C . VAL A 1 83 ? 8.624 -0.425 -12.227 1.00 95.44 83 VAL A C 1
ATOM 632 O O . VAL A 1 83 ? 8.024 0.429 -11.580 1.00 95.44 83 VAL A O 1
ATOM 635 N N . ALA A 1 84 ? 9.681 -0.135 -12.990 1.00 95.81 84 ALA A N 1
ATOM 636 C CA . ALA A 1 84 ? 10.221 1.216 -13.109 1.00 95.81 84 ALA A CA 1
ATOM 637 C C . ALA A 1 84 ? 9.181 2.194 -13.678 1.00 95.81 84 ALA A C 1
ATOM 639 O O . ALA A 1 84 ? 8.972 3.262 -13.105 1.00 95.81 84 ALA A O 1
ATOM 640 N N . GLU A 1 85 ? 8.473 1.802 -14.740 1.00 96.88 85 GLU A N 1
ATOM 641 C CA . GLU A 1 85 ? 7.409 2.604 -15.351 1.00 96.88 85 GLU A CA 1
ATOM 642 C C . GLU A 1 85 ? 6.279 2.887 -14.349 1.00 96.88 85 GLU A C 1
ATOM 644 O O . GLU A 1 85 ? 5.876 4.035 -14.145 1.00 96.88 85 GLU A O 1
ATOM 649 N N . LYS A 1 86 ? 5.785 1.854 -13.656 1.00 97.62 86 LYS A N 1
ATOM 650 C CA . LYS A 1 86 ? 4.704 2.010 -12.673 1.00 97.62 86 LYS A CA 1
ATOM 651 C C . LYS A 1 86 ? 5.135 2.823 -11.459 1.00 97.62 86 LYS A C 1
ATOM 653 O O . LYS A 1 86 ? 4.354 3.643 -10.984 1.00 97.62 86 LYS A O 1
ATOM 658 N N . MET A 1 87 ? 6.365 2.654 -10.980 1.00 97.00 87 MET A N 1
ATOM 659 C CA . MET A 1 87 ? 6.911 3.478 -9.900 1.00 97.00 87 MET A CA 1
ATOM 660 C C . MET A 1 87 ? 7.048 4.938 -10.322 1.00 97.00 87 MET A C 1
ATOM 662 O O . MET A 1 87 ? 6.665 5.824 -9.562 1.00 97.00 87 MET A O 1
ATOM 666 N N . GLN A 1 88 ? 7.530 5.203 -11.538 1.00 97.38 88 GLN A N 1
ATOM 667 C CA . GLN A 1 88 ? 7.601 6.560 -12.071 1.00 97.38 88 GLN A CA 1
ATOM 668 C C . GLN A 1 88 ? 6.214 7.204 -12.090 1.00 97.38 88 GLN A C 1
ATOM 670 O O . GLN A 1 88 ? 6.057 8.329 -11.619 1.00 97.38 88 GLN A O 1
ATOM 675 N N . ARG A 1 89 ? 5.194 6.483 -12.561 1.00 97.81 89 ARG A N 1
ATOM 676 C CA . ARG A 1 89 ? 3.800 6.947 -12.549 1.00 97.81 89 ARG A CA 1
ATOM 677 C C . ARG A 1 89 ? 3.269 7.213 -11.141 1.00 97.81 89 ARG A C 1
ATOM 679 O O . ARG A 1 89 ? 2.733 8.289 -10.902 1.00 97.81 89 ARG A O 1
ATOM 686 N N . LEU A 1 90 ? 3.466 6.291 -10.197 1.00 96.31 90 LEU A N 1
ATOM 687 C CA . LEU A 1 90 ? 3.054 6.477 -8.797 1.00 96.31 90 LEU A CA 1
ATOM 688 C C . LEU A 1 90 ? 3.689 7.712 -8.143 1.00 96.31 90 LEU A C 1
ATOM 690 O O . LEU A 1 90 ? 3.044 8.365 -7.329 1.00 96.31 90 LEU A O 1
ATOM 694 N N . LEU A 1 91 ? 4.946 8.015 -8.479 1.00 95.81 91 LEU A N 1
ATOM 695 C CA . LEU A 1 91 ? 5.697 9.128 -7.893 1.00 95.81 91 LEU A CA 1
ATOM 696 C C . LEU A 1 91 ? 5.447 10.473 -8.591 1.00 95.81 91 LEU A C 1
ATOM 698 O O . LEU A 1 91 ? 5.611 11.516 -7.961 1.00 95.81 91 LEU A O 1
ATOM 702 N N . SER A 1 92 ? 5.086 10.458 -9.876 1.00 97.19 92 SER A N 1
ATOM 703 C CA . SER A 1 92 ? 4.900 11.668 -10.692 1.00 97.19 92 SER A CA 1
ATOM 704 C C . SER A 1 92 ? 3.449 12.124 -10.800 1.00 97.19 92 SER A C 1
ATOM 706 O O . SER A 1 92 ? 3.211 13.322 -10.918 1.00 97.19 92 SER A O 1
ATOM 708 N N . GLU A 1 93 ? 2.480 11.208 -10.754 1.00 97.56 93 GLU A N 1
ATOM 709 C CA . GLU A 1 93 ? 1.060 11.534 -10.873 1.00 97.56 93 GLU A CA 1
ATOM 710 C C . GLU A 1 93 ? 0.470 11.845 -9.475 1.00 97.56 93 GLU A C 1
ATOM 712 O O . GLU A 1 93 ? 0.289 10.925 -8.668 1.00 97.56 93 GLU A O 1
ATOM 717 N N . PRO A 1 94 ? 0.093 13.106 -9.163 1.00 95.25 94 PRO A N 1
ATOM 718 C CA . PRO A 1 94 ? -0.335 13.499 -7.811 1.00 95.25 94 PRO A CA 1
ATOM 719 C C . PRO A 1 94 ? -1.578 12.760 -7.310 1.00 95.25 94 PRO A C 1
ATOM 721 O O . PRO A 1 94 ? -1.730 12.532 -6.109 1.00 95.25 94 PRO A O 1
ATOM 724 N N . ARG A 1 95 ? -2.437 12.319 -8.239 1.00 96.00 95 ARG A N 1
ATOM 725 C CA . ARG A 1 95 ? -3.704 11.637 -7.947 1.00 96.00 95 ARG A CA 1
ATOM 726 C C . ARG A 1 95 ? -3.558 10.432 -7.016 1.00 96.00 95 ARG A C 1
ATOM 728 O O . ARG A 1 95 ? -4.470 10.164 -6.243 1.00 96.00 95 ARG A O 1
ATOM 735 N N . PHE A 1 96 ? -2.437 9.707 -7.069 1.00 95.56 96 PHE A N 1
ATOM 736 C CA . PHE A 1 96 ? -2.227 8.537 -6.213 1.00 95.56 96 PHE A CA 1
ATOM 737 C C . PHE A 1 96 ? -1.982 8.946 -4.758 1.00 95.56 96 PHE A C 1
ATOM 739 O O . PHE A 1 96 ? -2.546 8.352 -3.839 1.00 95.56 96 PHE A O 1
ATOM 746 N N . ALA A 1 97 ? -1.178 9.991 -4.545 1.00 92.31 97 ALA A N 1
ATOM 747 C CA . ALA A 1 97 ? -0.931 10.548 -3.220 1.00 92.31 97 ALA A CA 1
ATOM 748 C C . ALA A 1 97 ? -2.192 11.222 -2.652 1.00 92.31 97 ALA A C 1
ATOM 750 O O . ALA A 1 97 ? -2.511 11.047 -1.476 1.00 92.31 97 ALA A O 1
ATOM 751 N N . GLU A 1 98 ? -2.946 11.935 -3.490 1.00 93.94 98 GLU A N 1
ATOM 752 C CA . GLU A 1 98 ? -4.231 12.537 -3.118 1.00 93.94 98 GLU A CA 1
ATOM 753 C C . GLU A 1 98 ? -5.262 11.474 -2.725 1.00 93.94 98 GLU A C 1
ATOM 755 O O . GLU A 1 98 ? -5.878 11.576 -1.664 1.00 93.94 98 GLU A O 1
ATOM 760 N N . ALA A 1 99 ? -5.407 10.409 -3.519 1.00 94.12 99 ALA A N 1
ATOM 761 C CA . ALA A 1 99 ? -6.292 9.294 -3.198 1.00 94.12 99 ALA A CA 1
ATOM 762 C C . ALA A 1 99 ? -5.881 8.597 -1.892 1.00 94.12 99 ALA A C 1
ATOM 764 O O . ALA A 1 99 ? -6.741 8.286 -1.064 1.00 94.12 99 ALA A O 1
ATOM 765 N N . ALA A 1 100 ? -4.578 8.387 -1.672 1.00 92.19 100 ALA A N 1
ATOM 766 C CA . ALA A 1 100 ? -4.068 7.802 -0.434 1.00 92.19 100 ALA A CA 1
ATOM 767 C C . ALA A 1 100 ? -4.377 8.695 0.779 1.00 92.19 100 ALA A C 1
ATOM 769 O O . ALA A 1 100 ? -4.788 8.189 1.822 1.00 92.19 100 ALA A O 1
ATOM 770 N N . LYS A 1 101 ? -4.254 10.020 0.638 1.00 91.44 101 LYS A N 1
ATOM 771 C CA . LYS A 1 101 ? -4.615 10.984 1.685 1.00 91.44 101 LYS A CA 1
ATOM 772 C C . LYS A 1 101 ? -6.117 10.971 1.991 1.00 91.44 101 LYS A C 1
ATOM 774 O O . LYS A 1 101 ? -6.498 10.883 3.154 1.00 91.44 101 LYS A O 1
ATOM 779 N N . LEU A 1 102 ? -6.975 10.979 0.972 1.00 92.12 102 LEU A N 1
ATOM 780 C CA . LEU A 1 102 ? -8.429 10.881 1.161 1.00 92.12 102 LEU A CA 1
ATOM 781 C C . LEU A 1 102 ? -8.824 9.569 1.852 1.00 92.12 102 LEU A C 1
ATOM 783 O O . LEU A 1 102 ? -9.715 9.533 2.704 1.00 92.12 102 LEU A O 1
ATOM 787 N N . MET A 1 103 ? -8.145 8.474 1.506 1.00 90.75 103 MET A N 1
ATOM 788 C CA . MET A 1 103 ? -8.358 7.187 2.154 1.00 90.75 103 MET A CA 1
ATOM 789 C C . MET A 1 103 ? -7.900 7.203 3.615 1.00 90.75 103 MET A C 1
ATOM 791 O O . MET A 1 103 ? -8.635 6.710 4.470 1.00 90.75 103 MET A O 1
ATOM 795 N N . GLN A 1 104 ? -6.754 7.820 3.917 1.00 88.88 104 GLN A N 1
ATOM 796 C CA . GLN A 1 104 ? -6.291 8.035 5.289 1.00 88.88 104 GLN A CA 1
ATOM 797 C C . GLN A 1 104 ? -7.341 8.784 6.113 1.00 88.88 104 GLN A C 1
ATOM 799 O O . GLN A 1 104 ? -7.726 8.320 7.185 1.00 88.88 104 GLN A O 1
ATOM 804 N N . GLU A 1 105 ? -7.829 9.918 5.610 1.00 90.06 105 GLU A N 1
ATOM 805 C CA . GLU A 1 105 ? -8.845 10.735 6.281 1.00 90.06 105 GLU A CA 1
ATOM 806 C C . GLU A 1 105 ? -10.119 9.919 6.543 1.00 90.06 105 GLU A C 1
ATOM 808 O O . GLU A 1 105 ? -10.636 9.899 7.665 1.00 90.06 105 GLU A O 1
ATOM 813 N N . SER A 1 106 ? -10.574 9.155 5.544 1.00 89.44 106 SER A N 1
ATOM 814 C CA . SER A 1 106 ? -11.711 8.248 5.696 1.00 89.44 106 SER A CA 1
ATOM 815 C C . SER A 1 106 ? -11.467 7.190 6.772 1.00 89.44 106 SER A C 1
ATOM 817 O O . SER A 1 106 ? -12.371 6.946 7.569 1.00 89.44 106 SER A O 1
ATOM 819 N N . ILE A 1 107 ? -10.286 6.567 6.824 1.00 86.69 107 ILE A N 1
ATOM 820 C CA . ILE A 1 107 ? -9.948 5.542 7.825 1.00 86.69 107 ILE A CA 1
ATOM 821 C C . ILE A 1 107 ? -9.933 6.158 9.227 1.00 86.69 107 ILE A C 1
ATOM 823 O O . ILE A 1 107 ? -10.572 5.625 10.138 1.00 86.69 107 ILE A O 1
ATOM 827 N N . MET A 1 108 ? -9.281 7.309 9.398 1.00 85.75 108 MET A N 1
ATOM 828 C CA . MET A 1 108 ? -9.191 7.994 10.691 1.00 85.75 108 MET A CA 1
ATOM 829 C C . MET A 1 108 ? -10.565 8.463 11.193 1.00 85.75 108 MET A C 1
ATOM 831 O O . MET A 1 108 ? -10.835 8.407 12.393 1.00 85.75 108 MET A O 1
ATOM 835 N N . SER A 1 109 ? -11.480 8.830 10.288 1.00 89.81 109 SER A N 1
ATOM 836 C CA . SER A 1 109 ? -12.850 9.234 10.645 1.00 89.81 109 SER A CA 1
ATOM 837 C C . SER A 1 109 ? -13.705 8.111 11.258 1.00 89.81 109 SER A C 1
ATOM 839 O O . SER A 1 109 ? -14.716 8.379 11.910 1.00 89.81 109 SER A O 1
ATOM 841 N N . THR A 1 110 ? -13.313 6.841 11.092 1.00 87.50 110 THR A N 1
ATOM 842 C CA . THR A 1 110 ? -14.111 5.693 11.559 1.00 87.50 110 THR A CA 1
ATOM 843 C C . THR A 1 110 ? -14.121 5.526 13.078 1.00 87.50 110 THR A C 1
ATOM 845 O O . THR A 1 110 ? -14.987 4.827 13.603 1.00 87.50 110 THR A O 1
ATOM 848 N N . GLY A 1 111 ? -13.187 6.150 13.805 1.00 86.00 111 GLY A N 1
ATOM 849 C CA . GLY A 1 111 ? -13.034 5.999 15.258 1.00 86.00 111 GLY A CA 1
ATOM 850 C C . GLY A 1 111 ? -12.357 4.694 15.707 1.00 86.00 111 GLY A C 1
ATOM 851 O O . GLY A 1 111 ? -12.177 4.491 16.909 1.00 86.00 111 GLY A O 1
ATOM 852 N N . GLY A 1 112 ? -11.973 3.825 14.763 1.00 88.25 112 GLY A N 1
ATOM 853 C CA . GLY A 1 112 ? -11.091 2.674 14.972 1.00 88.25 112 GLY A CA 1
ATOM 854 C C . GLY A 1 112 ? -11.504 1.695 16.081 1.00 88.25 112 GLY A C 1
ATOM 855 O O . GLY A 1 112 ? -12.687 1.457 16.358 1.00 88.25 112 GLY A O 1
ATOM 856 N N . ALA A 1 113 ? -10.494 1.103 16.725 1.00 89.81 113 ALA A N 1
ATOM 857 C CA . ALA A 1 113 ? -10.681 0.136 17.806 1.00 89.81 113 ALA A CA 1
ATOM 858 C C . ALA A 1 113 ? -11.455 0.703 19.016 1.00 89.81 113 ALA A C 1
ATOM 860 O O . ALA A 1 113 ? -12.369 0.018 19.479 1.00 89.81 113 ALA A O 1
ATOM 861 N N . PRO A 1 114 ? -11.202 1.938 19.507 1.00 92.50 114 PRO A N 1
ATOM 862 C CA . PRO A 1 114 ? -11.953 2.487 20.637 1.00 92.50 114 PRO A CA 1
ATOM 863 C C . PRO A 1 114 ? -13.464 2.531 20.392 1.00 92.50 114 PRO A C 1
ATOM 865 O O . PRO A 1 114 ? -14.240 2.091 21.242 1.00 92.50 114 PRO A O 1
ATOM 868 N N . LYS A 1 115 ? -13.893 2.992 19.210 1.00 90.69 115 LYS A N 1
ATOM 869 C CA . LYS A 1 115 ? -15.317 3.029 18.856 1.00 90.69 115 LYS A CA 1
ATOM 870 C C . LYS A 1 115 ? -15.902 1.627 18.703 1.00 90.69 115 LYS A C 1
ATOM 872 O O . LYS A 1 115 ? -17.007 1.375 19.173 1.00 90.69 115 LYS A O 1
ATOM 877 N N . SER A 1 116 ? -15.141 0.699 18.126 1.00 91.38 116 SER A N 1
ATOM 878 C CA . SER A 1 116 ? -15.553 -0.706 18.013 1.00 91.38 116 SER A CA 1
ATOM 879 C C . SER A 1 116 ? -15.801 -1.331 19.391 1.00 91.38 116 SER A C 1
ATOM 881 O O . SER A 1 116 ? -16.848 -1.932 19.622 1.00 91.38 116 SER A O 1
ATOM 883 N N . VAL A 1 117 ? -14.897 -1.105 20.350 1.00 93.75 117 VAL A N 1
ATOM 884 C CA . VAL A 1 117 ? -15.048 -1.573 21.737 1.00 93.75 117 VAL A CA 1
ATOM 885 C C . VAL A 1 117 ? -16.280 -0.961 22.403 1.00 93.75 117 VAL A C 1
ATOM 887 O O . VAL A 1 117 ? -17.014 -1.670 23.088 1.00 93.75 117 VAL A O 1
ATOM 890 N N . GLN A 1 118 ? -16.542 0.334 22.202 1.00 90.69 118 GLN A N 1
ATOM 891 C CA . GLN A 1 118 ? -17.739 0.989 22.741 1.00 90.69 118 GLN A CA 1
ATOM 892 C C . GLN A 1 118 ? -19.029 0.362 22.199 1.00 90.69 118 GLN A C 1
ATOM 894 O O . GLN A 1 118 ? -19.936 0.070 22.977 1.00 90.69 118 GLN A O 1
ATOM 899 N N . VAL A 1 119 ? -19.098 0.113 20.888 1.00 90.06 119 VAL A N 1
ATOM 900 C CA . VAL A 1 119 ? -20.264 -0.511 20.240 1.00 90.06 119 VAL A CA 1
ATOM 901 C C . VAL A 1 119 ? -20.486 -1.934 20.756 1.00 90.06 119 VAL A C 1
ATOM 903 O O . VAL A 1 119 ? -21.617 -2.301 21.081 1.00 90.06 119 VAL A O 1
ATOM 906 N N . ILE A 1 120 ? -19.417 -2.724 20.890 1.00 92.69 120 ILE A N 1
ATOM 907 C CA . ILE A 1 120 ? -19.492 -4.088 21.431 1.00 92.69 120 ILE A CA 1
ATOM 908 C C . ILE A 1 120 ? -19.982 -4.059 22.883 1.00 92.69 120 ILE A C 1
ATOM 910 O O . ILE A 1 120 ? -20.930 -4.765 23.222 1.00 92.69 120 ILE A O 1
ATOM 914 N N . LYS A 1 121 ? -19.398 -3.202 23.731 1.00 92.06 121 LYS A N 1
ATOM 915 C CA . LYS A 1 121 ? -19.812 -3.053 25.136 1.00 92.06 121 LYS A CA 1
ATOM 916 C C . LYS A 1 121 ? -21.282 -2.660 25.256 1.00 92.06 121 LYS A C 1
ATOM 918 O O . LYS A 1 121 ? -22.005 -3.279 26.029 1.00 92.06 121 LYS A O 1
ATOM 923 N N . ALA A 1 122 ? -21.738 -1.681 24.479 1.00 89.19 122 ALA A N 1
ATOM 924 C CA . ALA A 1 122 ? -23.138 -1.265 24.487 1.00 89.19 122 ALA A CA 1
ATOM 925 C C . ALA A 1 122 ? -24.080 -2.408 24.078 1.00 89.19 122 ALA A C 1
ATOM 927 O O . ALA A 1 122 ? -25.108 -2.615 24.720 1.00 89.19 122 ALA A O 1
ATOM 928 N N . SER A 1 123 ? -23.685 -3.192 23.070 1.00 89.12 123 SER A N 1
ATOM 929 C CA . SER A 1 123 ? -24.454 -4.347 22.594 1.00 89.12 123 SER A CA 1
ATOM 930 C C . SER A 1 123 ? -24.576 -5.439 23.662 1.00 89.12 123 SER A C 1
ATOM 932 O O . SER A 1 123 ? -25.661 -5.977 23.861 1.00 89.12 123 SER A O 1
ATOM 934 N N . ILE A 1 124 ? -23.490 -5.727 24.391 1.00 92.88 124 ILE A N 1
ATOM 935 C CA . ILE A 1 124 ? -23.482 -6.701 25.497 1.00 92.88 124 ILE A CA 1
ATOM 936 C C . ILE A 1 124 ? -24.342 -6.212 26.671 1.00 92.88 124 ILE A C 1
ATOM 938 O O . ILE A 1 124 ? -25.082 -6.993 27.260 1.00 92.88 124 ILE A O 1
ATOM 942 N N . LEU A 1 125 ? -24.275 -4.919 27.002 1.00 91.56 125 LEU A N 1
ATOM 943 C CA . LEU A 1 125 ? -25.015 -4.321 28.121 1.00 91.56 125 LEU A CA 1
ATOM 944 C C . LEU A 1 125 ? -26.499 -4.052 27.808 1.00 91.56 125 LEU A C 1
ATOM 946 O O . LEU A 1 125 ? -27.195 -3.451 28.625 1.00 91.56 125 LEU A O 1
ATOM 950 N N . GLY A 1 126 ? -26.989 -4.449 26.627 1.00 81.06 126 GLY A N 1
ATOM 951 C CA . GLY A 1 126 ? -28.366 -4.192 26.195 1.00 81.06 126 GLY A CA 1
ATOM 952 C C . GLY A 1 126 ? -28.687 -2.703 26.018 1.00 81.06 126 GLY A C 1
ATOM 953 O O . GLY A 1 126 ? -29.856 -2.319 25.977 1.00 81.06 126 GLY A O 1
ATOM 954 N N . GLN A 1 127 ? -27.663 -1.851 25.923 1.00 74.19 127 GLN A N 1
ATOM 955 C CA . GLN A 1 127 ? -27.832 -0.427 25.675 1.00 74.19 127 GLN A CA 1
ATOM 956 C C . GLN A 1 127 ? -28.095 -0.225 24.185 1.00 74.19 127 GLN A C 1
ATOM 958 O O . GLN A 1 127 ? -27.309 -0.635 23.330 1.00 74.19 127 GLN A O 1
ATOM 963 N N . SER A 1 128 ? -29.217 0.413 23.861 1.00 60.56 128 SER A N 1
ATOM 964 C CA . SER A 1 128 ? -29.565 0.711 22.475 1.00 60.56 128 SER A CA 1
ATOM 965 C C . SER A 1 128 ? -28.576 1.742 21.924 1.00 60.56 128 SER A C 1
ATOM 967 O O . SER A 1 128 ? -28.658 2.925 22.254 1.00 60.56 128 SER A O 1
ATOM 969 N N . TYR A 1 129 ? -27.611 1.306 21.110 1.00 55.97 129 TYR A N 1
ATOM 970 C CA . TYR A 1 129 ? -26.726 2.232 20.408 1.00 55.97 129 TYR A CA 1
ATOM 971 C C . TYR A 1 129 ? -27.550 2.911 19.310 1.00 55.97 129 TYR A C 1
ATOM 973 O O . TYR A 1 129 ? -27.966 2.273 18.338 1.00 55.97 129 TYR A O 1
ATOM 981 N N . ALA A 1 130 ? -27.848 4.201 19.479 1.00 53.72 130 ALA A N 1
ATOM 982 C CA . ALA A 1 130 ? -28.538 4.971 18.455 1.00 53.72 130 ALA A CA 1
ATOM 983 C C . ALA A 1 130 ? -27.721 4.902 17.152 1.00 53.72 130 ALA A C 1
ATOM 985 O O . ALA A 1 130 ? -26.524 5.185 17.148 1.00 53.72 130 ALA A O 1
ATOM 986 N N . LYS A 1 131 ? -28.368 4.503 16.047 1.00 51.47 131 LYS A N 1
ATOM 987 C CA . LYS A 1 131 ? -27.801 4.350 14.690 1.00 51.47 131 LYS A CA 1
ATOM 988 C C . LYS A 1 131 ? -27.352 5.689 14.067 1.00 51.47 131 LYS A C 1
ATOM 990 O O . LYS A 1 131 ? -27.650 5.957 12.912 1.00 51.47 131 LYS A O 1
ATOM 995 N N . SER A 1 132 ? -26.658 6.558 14.793 1.00 45.91 132 SER A N 1
ATOM 996 C CA . SER A 1 132 ? -26.262 7.880 14.290 1.00 45.91 132 SER A CA 1
ATOM 997 C C . SER A 1 132 ? -25.088 7.837 13.303 1.00 45.91 132 SER A C 1
ATOM 999 O O . SER A 1 132 ? -24.817 8.832 12.644 1.00 45.91 132 SER A O 1
ATOM 1001 N N . CYS A 1 133 ? -24.394 6.700 13.170 1.00 41.75 133 CYS A N 1
ATOM 1002 C CA . CYS A 1 133 ? -23.190 6.580 12.333 1.00 41.75 133 CYS A CA 1
ATOM 1003 C C . CYS A 1 133 ? -23.395 5.807 11.019 1.00 41.75 133 CYS A C 1
ATOM 1005 O O . CYS A 1 133 ? -22.489 5.764 10.192 1.00 41.75 133 CYS A O 1
ATOM 1007 N N . LEU A 1 134 ? -24.560 5.194 10.812 1.00 46.31 134 LEU A N 1
ATOM 1008 C CA . LEU A 1 134 ? -24.917 4.585 9.534 1.00 46.31 134 LEU A CA 1
ATOM 1009 C C . LEU A 1 134 ? -25.820 5.584 8.827 1.00 46.31 134 LEU A C 1
ATOM 1011 O O . LEU A 1 134 ? -26.999 5.655 9.151 1.00 46.31 134 LEU A O 1
ATOM 1015 N N . ASN A 1 135 ? -25.280 6.383 7.908 1.00 38.25 135 ASN A N 1
ATOM 1016 C CA . ASN A 1 135 ? -26.118 7.157 7.000 1.00 38.25 135 ASN A CA 1
ATOM 1017 C C . ASN A 1 135 ? -26.574 6.227 5.856 1.00 38.25 135 ASN A C 1
ATOM 1019 O O . ASN A 1 135 ? -25.772 5.947 4.957 1.00 38.25 135 ASN A O 1
ATOM 1023 N N . PRO A 1 136 ? -27.829 5.730 5.853 1.00 45.06 136 PRO A N 1
ATOM 1024 C CA . PRO A 1 136 ? -28.337 4.874 4.782 1.00 45.06 136 PRO A CA 1
ATOM 1025 C C . PRO A 1 136 ? -28.490 5.613 3.442 1.00 45.06 136 PRO A C 1
ATOM 1027 O O . PRO A 1 136 ? -28.770 4.970 2.438 1.00 45.06 136 PRO A O 1
ATOM 1030 N N . ALA A 1 137 ? -28.296 6.937 3.402 1.00 41.69 137 ALA A N 1
ATOM 1031 C CA . ALA A 1 137 ? -28.414 7.744 2.189 1.00 41.69 137 ALA A CA 1
ATOM 1032 C C . ALA A 1 137 ? -27.129 7.808 1.340 1.00 41.69 137 ALA A C 1
ATOM 1034 O O . ALA A 1 137 ? -27.110 8.494 0.321 1.00 41.69 137 ALA A O 1
ATOM 1035 N N . SER A 1 138 ? -26.047 7.115 1.718 1.00 42.41 138 SER A N 1
ATOM 1036 C CA . SER A 1 138 ? -24.874 7.017 0.839 1.00 42.41 138 SER A CA 1
ATOM 1037 C C . SER A 1 138 ? -25.116 5.946 -0.247 1.00 42.41 138 SER A C 1
ATOM 1039 O O . SER A 1 138 ? -25.347 4.783 0.094 1.00 42.41 138 SER A O 1
ATOM 1041 N N . PRO A 1 139 ? -25.035 6.278 -1.555 1.00 42.59 139 PRO A N 1
ATOM 1042 C CA . PRO A 1 139 ? -25.432 5.379 -2.655 1.00 42.59 139 PRO A CA 1
ATOM 1043 C C . PRO A 1 139 ? -24.654 4.054 -2.750 1.00 42.59 139 PRO A C 1
ATOM 1045 O O . PRO A 1 139 ? -24.980 3.198 -3.565 1.00 42.59 139 PRO A O 1
ATOM 1048 N N . ARG A 1 140 ? -23.595 3.886 -1.950 1.00 45.84 140 ARG A N 1
ATOM 1049 C CA . ARG A 1 140 ? -22.620 2.794 -2.060 1.00 45.84 140 ARG A CA 1
ATOM 1050 C C . ARG A 1 140 ? -22.915 1.595 -1.147 1.00 45.84 140 ARG A C 1
ATOM 1052 O O . ARG A 1 140 ? -22.326 0.540 -1.347 1.00 45.84 140 ARG A O 1
ATOM 1059 N N . TRP A 1 141 ? -23.810 1.739 -0.164 1.00 40.03 141 TRP A N 1
ATOM 1060 C CA . TRP A 1 141 ? -24.076 0.710 0.859 1.00 40.03 141 TRP A CA 1
ATOM 1061 C C . TRP A 1 141 ? -25.420 -0.016 0.704 1.00 40.03 141 TRP A C 1
ATOM 1063 O O . TRP A 1 141 ? -25.598 -1.096 1.268 1.00 40.03 141 TRP A O 1
ATOM 1073 N N . SER A 1 142 ? -26.346 0.521 -0.093 1.00 42.84 142 SER A N 1
ATOM 1074 C CA . SER A 1 142 ? -27.631 -0.118 -0.418 1.00 42.84 142 SER A CA 1
ATOM 1075 C C . SER A 1 142 ? -27.452 -1.443 -1.173 1.00 42.84 142 SER A C 1
ATOM 1077 O O . SER A 1 142 ? -28.177 -2.400 -0.911 1.00 42.84 142 SER A O 1
ATOM 1079 N N . ALA A 1 143 ? -26.438 -1.535 -2.039 1.00 45.28 143 ALA A N 1
ATOM 1080 C CA . ALA A 1 143 ? -26.132 -2.746 -2.803 1.00 45.28 143 ALA A CA 1
ATOM 1081 C C . ALA A 1 143 ? -25.605 -3.901 -1.930 1.00 45.28 143 ALA A C 1
ATOM 1083 O O . ALA A 1 143 ? -25.899 -5.062 -2.201 1.00 45.28 143 ALA A O 1
ATOM 1084 N N . PHE A 1 144 ? -24.871 -3.596 -0.855 1.00 41.69 144 PHE A N 1
ATOM 1085 C CA . PHE A 1 144 ? -24.330 -4.620 0.039 1.00 41.69 144 PHE A CA 1
ATOM 1086 C C . PHE A 1 144 ? -25.451 -5.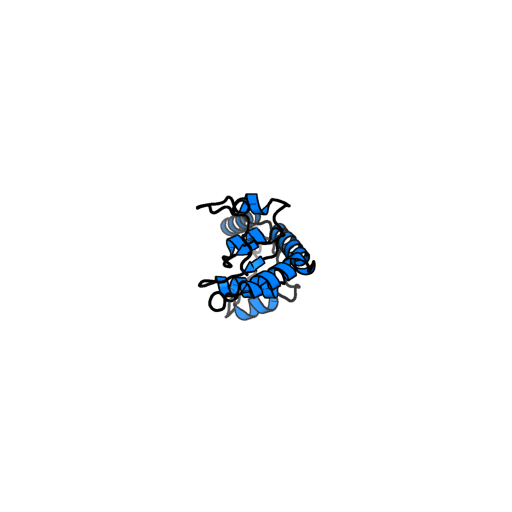295 0.839 1.00 41.69 144 PHE A C 1
ATOM 1088 O O . PHE A 1 144 ? -25.576 -6.513 0.807 1.00 41.69 144 PHE A O 1
ATOM 1095 N N . TRP A 1 145 ? -26.350 -4.526 1.464 1.00 36.34 145 TRP A N 1
ATOM 1096 C CA . TRP A 1 145 ? -27.468 -5.093 2.237 1.00 36.34 145 TRP A CA 1
ATOM 1097 C C . TRP A 1 145 ? -28.483 -5.872 1.393 1.00 36.34 145 TRP A C 1
ATOM 1099 O O . TRP A 1 145 ? -29.049 -6.846 1.888 1.00 36.34 145 TRP A O 1
ATOM 1109 N N . ALA A 1 146 ? -28.677 -5.497 0.126 1.00 44.72 146 ALA A N 1
ATOM 1110 C CA . ALA A 1 146 ? -29.507 -6.259 -0.806 1.00 44.72 146 ALA A CA 1
ATOM 1111 C C . ALA A 1 146 ? -28.904 -7.635 -1.156 1.00 44.72 146 ALA A C 1
ATOM 1113 O O . ALA A 1 146 ? -29.649 -8.570 -1.433 1.00 44.72 146 ALA A O 1
ATOM 1114 N N . TYR A 1 147 ? -27.573 -7.771 -1.105 1.00 39.69 147 TYR A N 1
ATOM 1115 C CA . TYR A 1 147 ? -26.857 -9.004 -1.441 1.00 39.69 147 TYR A CA 1
ATOM 1116 C C . TYR A 1 147 ? -26.723 -9.976 -0.253 1.00 39.69 147 TYR A C 1
ATOM 1118 O O . TYR A 1 147 ? -26.762 -11.187 -0.447 1.00 39.69 147 TYR A O 1
ATOM 1126 N N . VAL A 1 148 ? -26.612 -9.472 0.987 1.00 37.88 148 VAL A N 1
ATOM 1127 C CA . VAL A 1 148 ? -26.423 -10.306 2.201 1.00 37.88 148 VAL A CA 1
ATOM 1128 C C . VAL A 1 148 ? -27.688 -10.588 3.027 1.00 37.88 148 VAL A C 1
ATOM 1130 O O . VAL A 1 148 ? -27.593 -11.262 4.048 1.00 37.88 148 VAL A O 1
ATOM 1133 N N . SER A 1 149 ? -28.882 -10.137 2.624 1.00 32.69 149 SER A N 1
ATOM 1134 C CA . SER A 1 149 ? -30.128 -10.470 3.344 1.00 32.69 149 SER A CA 1
ATOM 1135 C C . SER A 1 149 ? -31.058 -11.414 2.575 1.00 32.69 149 SER A C 1
ATOM 1137 O O . SER A 1 149 ? -31.989 -10.956 1.912 1.00 32.69 149 SER A O 1
ATOM 1139 N N . PRO A 1 150 ? -30.955 -12.738 2.780 1.00 33.81 150 PRO A N 1
ATOM 1140 C CA . PRO A 1 150 ? -32.125 -13.593 2.827 1.00 33.81 150 PRO A CA 1
ATOM 1141 C C . PRO A 1 150 ? -32.748 -13.501 4.235 1.00 33.81 150 PRO A C 1
ATOM 1143 O O . PRO A 1 150 ? -32.202 -14.005 5.208 1.00 33.81 150 PRO A O 1
ATOM 1146 N N . ARG A 1 151 ? -33.908 -12.835 4.327 1.00 38.91 151 ARG A N 1
ATOM 1147 C CA . ARG A 1 151 ? -34.892 -12.881 5.434 1.00 38.91 151 ARG A CA 1
ATOM 1148 C C . ARG A 1 151 ? -34.344 -12.822 6.872 1.00 38.91 151 ARG A C 1
ATOM 1150 O O . ARG A 1 151 ? -34.358 -13.814 7.592 1.00 38.91 151 ARG A O 1
ATOM 1157 N N . ILE A 1 152 ? -34.106 -11.614 7.374 1.00 33.91 152 ILE A N 1
ATOM 1158 C CA . ILE A 1 152 ? -34.397 -11.316 8.785 1.00 33.91 152 ILE A CA 1
ATOM 1159 C C . ILE A 1 152 ? -35.496 -10.256 8.795 1.00 33.91 152 ILE A C 1
ATOM 1161 O O . ILE A 1 152 ? -35.246 -9.053 8.843 1.00 33.91 152 ILE A O 1
ATOM 1165 N N . SER A 1 153 ? -36.743 -10.721 8.687 1.00 29.25 153 SER A N 1
ATOM 1166 C CA . SER A 1 153 ? -37.912 -9.913 9.027 1.00 29.25 153 SER A CA 1
ATOM 1167 C C . SER A 1 153 ? -37.896 -9.706 10.540 1.00 29.25 153 SER A C 1
ATOM 1169 O O . SER A 1 153 ? -38.356 -10.551 11.303 1.00 29.25 153 SER A O 1
ATOM 1171 N N . CYS A 1 154 ? -37.298 -8.607 10.994 1.00 31.16 154 CYS A N 1
ATOM 1172 C CA . CYS A 1 154 ? -37.509 -8.125 12.351 1.00 31.16 154 CYS A CA 1
ATOM 1173 C C . CYS A 1 154 ? -38.882 -7.442 12.372 1.00 31.16 154 CYS A C 1
ATOM 1175 O O . CYS A 1 154 ? -39.008 -6.240 12.124 1.00 31.16 154 CYS A O 1
ATOM 1177 N N . GLU A 1 155 ? -39.929 -8.240 12.585 1.00 32.47 155 GLU A N 1
ATOM 1178 C CA . GLU A 1 155 ? -41.268 -7.734 12.852 1.00 32.47 155 GLU A CA 1
ATOM 1179 C C . GLU A 1 155 ? -41.237 -6.826 14.084 1.00 32.47 155 GLU A C 1
ATOM 1181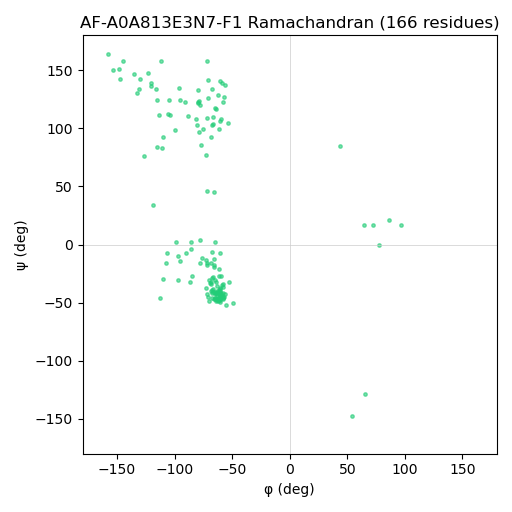 O O . GLU A 1 155 ? -40.856 -7.213 15.192 1.00 32.47 155 GLU A O 1
ATOM 1186 N N . ARG A 1 156 ? -41.685 -5.587 13.878 1.00 40.81 156 ARG A N 1
ATOM 1187 C CA . ARG A 1 156 ? -42.040 -4.643 14.934 1.00 40.81 156 ARG A CA 1
ATOM 1188 C C . ARG A 1 156 ? -43.043 -5.302 15.883 1.00 40.81 156 ARG A C 1
ATOM 1190 O O . ARG A 1 156 ? -44.233 -5.337 15.590 1.00 40.81 156 ARG A O 1
ATOM 1197 N N . ARG A 1 157 ? -42.608 -5.711 17.075 1.00 30.48 157 ARG A N 1
ATOM 1198 C CA . ARG A 1 157 ? -43.518 -5.911 18.212 1.00 30.48 157 ARG A CA 1
ATOM 1199 C C . ARG A 1 157 ? -43.247 -4.851 19.270 1.00 30.48 157 ARG A C 1
ATOM 1201 O O . ARG A 1 157 ? -42.542 -5.070 20.250 1.00 30.48 157 ARG A O 1
ATOM 1208 N N . ALA A 1 158 ? -43.844 -3.681 19.054 1.00 35.91 158 ALA A N 1
ATOM 1209 C CA . ALA A 1 158 ? -44.034 -2.680 20.091 1.00 35.91 158 ALA A CA 1
ATOM 1210 C C . ALA A 1 158 ? -44.920 -3.281 21.197 1.00 35.91 158 ALA A C 1
ATOM 1212 O O . ALA A 1 158 ? -46.141 -3.342 21.060 1.00 35.91 158 ALA A O 1
ATOM 1213 N N . ARG A 1 159 ? -44.325 -3.746 22.302 1.00 34.16 159 ARG A N 1
ATOM 1214 C CA . ARG A 1 159 ? -45.083 -3.961 23.540 1.00 34.16 159 ARG A CA 1
ATOM 1215 C C . ARG A 1 159 ? -45.341 -2.591 24.165 1.00 34.16 159 ARG A C 1
ATOM 1217 O O . ARG A 1 159 ? -44.473 -2.043 24.837 1.00 34.16 159 ARG A O 1
ATOM 1224 N N . LYS A 1 160 ? -46.544 -2.049 23.955 1.00 33.75 160 LYS A N 1
ATOM 1225 C CA . LYS A 1 160 ? -47.119 -1.048 24.861 1.00 33.75 160 LYS A CA 1
ATOM 1226 C C . LYS A 1 160 ? -47.222 -1.707 26.241 1.00 33.75 160 LYS A C 1
ATOM 1228 O O . LYS A 1 160 ? -48.037 -2.605 26.424 1.00 33.75 160 LYS A O 1
ATOM 1233 N N . LYS A 1 161 ? -46.376 -1.312 27.194 1.00 35.91 161 LYS A N 1
ATOM 1234 C CA . LYS A 1 161 ? -46.662 -1.530 28.616 1.00 35.91 161 LYS A CA 1
ATOM 1235 C C . LYS A 1 161 ? -47.649 -0.443 29.027 1.00 35.91 161 LYS A C 1
ATOM 1237 O O . LYS A 1 161 ? -47.255 0.693 29.267 1.00 35.91 161 LYS A O 1
ATOM 1242 N N . THR A 1 162 ? -48.931 -0.779 29.030 1.00 34.12 162 THR A N 1
ATOM 1243 C CA . THR A 1 162 ? -49.948 -0.029 29.764 1.00 34.12 162 THR A CA 1
ATOM 1244 C C . THR A 1 162 ? -49.615 -0.150 31.248 1.00 34.12 162 THR A C 1
ATOM 1246 O O . THR A 1 162 ? -49.575 -1.251 31.794 1.00 34.12 162 THR A O 1
ATOM 1249 N N . LEU A 1 163 ? -49.307 0.983 31.876 1.00 35.44 163 LEU A N 1
ATOM 1250 C CA . LEU A 1 163 ? -49.298 1.132 33.326 1.00 35.44 163 LEU A CA 1
ATOM 1251 C C . LEU A 1 163 ? -50.739 0.942 33.811 1.00 35.44 163 LEU A C 1
ATOM 1253 O O . LEU A 1 163 ? -51.616 1.713 33.432 1.00 35.44 163 LEU A O 1
ATOM 1257 N N . VAL A 1 164 ? -50.978 -0.085 34.622 1.00 36.06 164 VAL A N 1
ATOM 1258 C CA . VAL A 1 164 ? -52.163 -0.164 35.478 1.00 36.06 164 VAL A CA 1
ATOM 1259 C C . VAL A 1 164 ? -51.666 0.104 36.892 1.00 36.06 164 VAL A C 1
ATOM 1261 O O . VAL A 1 164 ? -50.866 -0.659 37.429 1.00 36.06 164 VAL A O 1
ATOM 1264 N N . SER A 1 165 ? -52.075 1.239 37.450 1.00 35.12 165 SER A N 1
ATOM 1265 C CA . SER A 1 165 ? -51.929 1.572 38.867 1.00 35.12 165 SER A CA 1
ATOM 1266 C C . SER A 1 165 ? -52.892 0.718 39.700 1.00 35.12 165 SER A C 1
ATOM 1268 O O . SER A 1 165 ? -54.034 0.547 39.268 1.00 35.12 165 SER A O 1
ATOM 1270 N N . PRO A 1 166 ? -52.509 0.227 40.890 1.00 36.75 166 PRO A N 1
ATOM 1271 C CA . PRO A 1 166 ? -53.461 -0.407 41.788 1.00 36.75 166 PRO A CA 1
ATOM 1272 C C . PRO A 1 166 ? -54.254 0.671 42.540 1.00 36.75 166 PRO A C 1
ATOM 1274 O O . PRO A 1 166 ? -53.676 1.521 43.216 1.00 36.75 166 PRO A O 1
ATOM 1277 N N . SER A 1 167 ? -55.576 0.638 42.398 1.00 38.78 167 SER A N 1
ATOM 1278 C CA . SER A 1 167 ? -56.527 1.337 43.263 1.00 38.78 167 SER A CA 1
ATOM 1279 C C . SER A 1 167 ? -57.204 0.324 44.187 1.00 38.78 167 SER A C 1
ATOM 1281 O O . SER A 1 167 ? -57.835 -0.596 43.669 1.00 38.78 167 SER A O 1
ATOM 1283 N N . ASN A 1 168 ? -57.099 0.593 45.495 1.00 38.28 168 ASN A N 1
ATOM 1284 C CA . ASN A 1 168 ? -57.790 0.016 46.663 1.00 38.28 168 ASN A CA 1
ATOM 1285 C C . ASN A 1 168 ? -57.592 -1.469 46.981 1.00 38.28 168 ASN A C 1
ATOM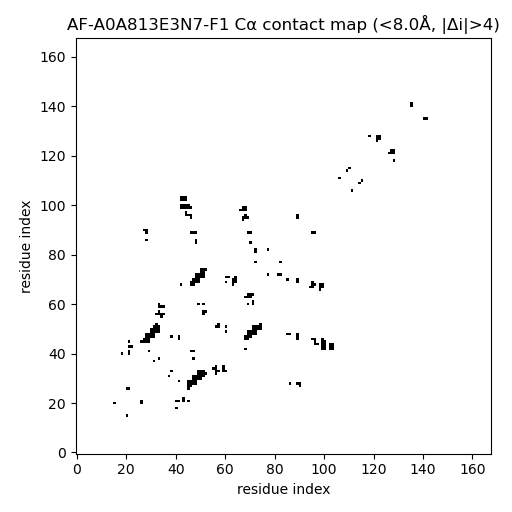 1287 O O . ASN A 1 168 ? -58.091 -2.332 46.231 1.00 38.28 168 ASN A O 1
#